Protein AF-A0A0W0VIE3-F1 (afdb_monomer)

Structure (mmCIF, N/CA/C/O backbone):
data_AF-A0A0W0VIE3-F1
#
_entry.id   AF-A0A0W0VIE3-F1
#
loop_
_atom_site.group_PDB
_atom_site.id
_atom_site.type_symbol
_atom_site.label_atom_id
_atom_site.label_alt_id
_atom_site.label_comp_id
_atom_site.label_asym_id
_atom_site.label_entity_id
_atom_site.label_seq_id
_atom_site.pdbx_PDB_ins_code
_atom_site.Cartn_x
_atom_site.Cartn_y
_atom_site.Cartn_z
_atom_site.occupancy
_atom_site.B_iso_or_equiv
_atom_site.auth_seq_id
_atom_site.auth_comp_id
_atom_site.auth_asym_id
_atom_site.auth_atom_id
_atom_site.pdbx_PDB_model_num
ATOM 1 N N . MET A 1 1 ? -23.617 -22.105 2.697 1.00 37.53 1 MET A N 1
ATOM 2 C CA . MET A 1 1 ? -22.275 -21.535 2.945 1.00 37.53 1 MET A CA 1
ATOM 3 C C . MET A 1 1 ? -22.381 -20.592 4.134 1.00 37.53 1 MET A C 1
ATOM 5 O O . MET A 1 1 ? -23.089 -19.597 4.020 1.00 37.53 1 MET A O 1
ATOM 9 N N . GLN A 1 2 ? -21.770 -20.915 5.277 1.00 40.94 2 GLN A N 1
ATOM 10 C CA . GLN A 1 2 ? -21.615 -19.937 6.359 1.00 40.94 2 GLN A CA 1
ATOM 11 C C . GLN A 1 2 ? -20.711 -18.808 5.850 1.00 40.94 2 GLN A C 1
ATOM 13 O O . GLN A 1 2 ? -19.654 -19.074 5.281 1.00 40.94 2 GLN A O 1
ATOM 18 N N . LYS A 1 3 ? -21.154 -17.556 5.986 1.00 54.88 3 LYS A N 1
ATOM 19 C CA . LYS A 1 3 ? -20.314 -16.395 5.685 1.00 54.88 3 LYS A CA 1
ATOM 20 C C . LYS A 1 3 ? -19.332 -16.235 6.842 1.00 54.88 3 LYS A C 1
ATOM 22 O O . LYS A 1 3 ? -19.730 -15.763 7.901 1.00 54.88 3 LYS A O 1
ATOM 27 N N . TYR A 1 4 ? -18.090 -16.661 6.643 1.00 64.06 4 TYR A N 1
ATOM 28 C CA . TYR A 1 4 ? -16.991 -16.273 7.518 1.00 64.06 4 TYR A CA 1
ATOM 29 C C . TYR A 1 4 ? -16.652 -14.814 7.216 1.00 64.06 4 TYR A C 1
ATOM 31 O O . TYR A 1 4 ? -16.295 -14.476 6.086 1.00 64.06 4 TYR A O 1
ATOM 39 N N . TYR A 1 5 ? -16.850 -13.948 8.203 1.00 78.06 5 TYR A N 1
ATOM 40 C CA . TYR A 1 5 ? -16.370 -12.574 8.151 1.00 78.06 5 TYR A CA 1
ATOM 41 C C . TYR A 1 5 ? -14.978 -12.559 8.772 1.00 78.06 5 TYR A C 1
ATOM 43 O O . TYR A 1 5 ? -14.787 -13.155 9.825 1.00 78.06 5 TYR A O 1
ATOM 51 N N . LEU A 1 6 ? -14.026 -11.923 8.091 1.00 83.50 6 LEU A N 1
ATOM 52 C CA . LEU A 1 6 ? -12.675 -11.756 8.617 1.00 83.50 6 LEU A CA 1
ATOM 53 C C . LEU A 1 6 ? -12.700 -10.764 9.782 1.00 83.50 6 LEU A C 1
ATOM 55 O O . LEU A 1 6 ? -13.326 -9.705 9.682 1.00 83.50 6 LEU A O 1
ATOM 59 N N . GLU A 1 7 ? -11.983 -11.085 10.848 1.00 90.44 7 GLU A N 1
ATOM 60 C CA . GLU A 1 7 ? -11.701 -10.170 11.950 1.00 90.44 7 GLU A CA 1
ATOM 61 C C . GLU A 1 7 ? -10.615 -9.148 11.547 1.00 90.44 7 GLU A C 1
ATOM 63 O O . GLU A 1 7 ? -9.809 -9.419 10.647 1.00 90.44 7 GLU A O 1
ATOM 68 N N . PRO A 1 8 ? -10.523 -7.972 12.206 1.00 92.44 8 PRO A N 1
ATOM 69 C CA . PRO A 1 8 ? -9.536 -6.941 11.865 1.00 92.44 8 PRO A CA 1
ATOM 70 C C . PRO A 1 8 ? -8.094 -7.458 11.777 1.00 92.44 8 PRO A C 1
ATOM 72 O O . PRO A 1 8 ? -7.373 -7.119 10.841 1.00 92.44 8 PRO A O 1
ATOM 75 N N . ARG A 1 9 ? -7.672 -8.317 12.713 1.00 91.19 9 ARG A N 1
ATOM 76 C CA . ARG A 1 9 ? -6.309 -8.873 12.717 1.00 91.19 9 ARG A CA 1
ATOM 77 C C . ARG A 1 9 ? -6.071 -9.855 11.573 1.00 91.19 9 ARG A C 1
ATOM 79 O O . ARG A 1 9 ? -4.992 -9.853 10.994 1.00 91.19 9 ARG A O 1
ATOM 86 N N . GLU A 1 10 ? -7.076 -10.643 11.198 1.00 92.31 10 GLU A N 1
ATOM 87 C CA . GLU A 1 10 ? -6.980 -11.533 10.035 1.00 92.31 10 GLU A CA 1
ATOM 88 C C . GLU A 1 10 ? -6.847 -10.720 8.742 1.00 92.31 10 GLU A C 1
ATOM 90 O O . GLU A 1 10 ? -6.025 -11.044 7.887 1.00 92.31 10 GLU A O 1
ATOM 95 N N . MET A 1 11 ? -7.592 -9.613 8.622 1.00 94.38 11 MET A N 1
ATOM 96 C CA . MET A 1 11 ? -7.436 -8.683 7.500 1.00 94.38 11 MET A CA 1
ATOM 97 C C . MET A 1 11 ? -6.033 -8.074 7.448 1.00 94.38 11 MET A C 1
ATOM 99 O O . MET A 1 11 ? -5.456 -7.999 6.365 1.00 94.38 11 MET A O 1
ATOM 103 N N . LEU A 1 12 ? -5.477 -7.662 8.592 1.00 95.31 12 LEU A N 1
ATOM 104 C CA . LEU A 1 12 ? -4.119 -7.112 8.666 1.00 95.31 12 LEU A CA 1
ATOM 105 C C . LEU A 1 12 ? -3.057 -8.148 8.304 1.00 95.31 12 LEU A C 1
ATOM 107 O O . LEU A 1 12 ? -2.136 -7.824 7.560 1.00 95.31 12 LEU A O 1
ATOM 111 N N . HIS A 1 13 ? -3.217 -9.394 8.745 1.00 95.00 13 HIS A N 1
ATOM 112 C CA . HIS A 1 13 ? -2.308 -10.473 8.375 1.00 95.00 13 HIS A CA 1
ATOM 113 C C . HIS A 1 13 ? -2.301 -10.717 6.858 1.00 95.00 13 HIS A C 1
ATOM 115 O O . HIS A 1 13 ? -1.242 -10.796 6.236 1.00 95.00 13 HIS A O 1
ATOM 121 N N . ILE A 1 14 ? -3.479 -10.765 6.228 1.00 95.88 14 ILE A N 1
ATOM 122 C CA . ILE A 1 14 ? -3.592 -10.910 4.768 1.00 95.88 14 ILE A CA 1
ATOM 123 C C . ILE A 1 14 ? -3.013 -9.675 4.053 1.00 95.88 14 ILE A C 1
ATOM 125 O O . ILE A 1 14 ? -2.321 -9.805 3.041 1.00 95.88 14 ILE A O 1
ATOM 129 N N . ALA A 1 15 ? -3.251 -8.469 4.581 1.00 96.88 15 ALA A N 1
ATOM 130 C CA . ALA A 1 15 ? -2.684 -7.234 4.041 1.00 96.88 15 ALA A CA 1
ATOM 131 C C . ALA A 1 15 ? -1.147 -7.259 4.052 1.00 96.88 15 ALA A C 1
ATOM 133 O O . ALA A 1 15 ? -0.508 -6.921 3.055 1.00 96.88 15 ALA A O 1
ATOM 134 N N . GLU A 1 16 ? -0.555 -7.716 5.155 1.00 96.12 16 GLU A N 1
ATOM 135 C CA . GLU A 1 16 ? 0.887 -7.880 5.302 1.00 96.12 16 GLU A CA 1
ATOM 136 C C . GLU A 1 16 ? 1.451 -8.894 4.301 1.00 96.12 16 GLU A C 1
ATOM 138 O O . GLU A 1 16 ? 2.441 -8.605 3.629 1.00 96.12 16 GLU A O 1
ATOM 143 N N . GLN A 1 17 ? 0.793 -10.043 4.120 1.00 97.06 17 GLN A N 1
ATOM 144 C CA . GLN A 1 17 ? 1.189 -11.032 3.113 1.00 97.06 17 GLN A CA 1
ATOM 145 C C . GLN A 1 17 ? 1.206 -10.435 1.701 1.00 97.06 17 GLN A C 1
ATOM 147 O O . GLN A 1 17 ? 2.162 -10.646 0.949 1.00 97.06 17 GLN A O 1
ATOM 152 N N . HIS A 1 18 ? 0.187 -9.649 1.340 1.00 97.56 18 HIS A N 1
ATOM 153 C CA . HIS A 1 18 ? 0.158 -8.957 0.054 1.00 97.56 18 HIS A CA 1
ATOM 154 C C . HIS A 1 18 ? 1.288 -7.936 -0.076 1.00 97.56 18 HIS A C 1
ATOM 156 O O . HIS A 1 18 ? 1.959 -7.908 -1.107 1.00 97.56 18 HIS A O 1
ATOM 162 N N . ALA A 1 19 ? 1.543 -7.132 0.956 1.00 96.94 19 ALA A N 1
ATOM 163 C CA . ALA A 1 19 ? 2.620 -6.149 0.932 1.00 96.94 19 ALA A CA 1
ATOM 164 C C . ALA A 1 19 ? 4.003 -6.806 0.816 1.00 96.94 19 ALA A C 1
ATOM 166 O O . ALA A 1 19 ? 4.817 -6.379 -0.001 1.00 96.94 19 ALA A O 1
ATOM 167 N N . ASN A 1 20 ? 4.248 -7.882 1.565 1.00 96.19 20 ASN A N 1
ATOM 168 C CA . ASN A 1 20 ? 5.492 -8.649 1.503 1.00 96.19 20 ASN A CA 1
ATOM 169 C C . ASN A 1 20 ? 5.689 -9.288 0.127 1.00 96.19 20 ASN A C 1
ATOM 171 O O . ASN A 1 20 ? 6.782 -9.222 -0.436 1.00 96.19 20 ASN A O 1
ATOM 175 N N . CYS A 1 21 ? 4.624 -9.844 -0.453 1.00 95.81 21 CYS A N 1
ATOM 176 C CA . CYS A 1 21 ? 4.662 -10.356 -1.816 1.00 95.81 21 CYS A CA 1
ATOM 177 C C . CYS A 1 21 ? 4.986 -9.233 -2.812 1.00 95.81 21 CYS A C 1
ATOM 179 O O . CYS A 1 21 ? 5.899 -9.389 -3.615 1.00 95.81 21 CYS A O 1
ATOM 181 N N . ALA A 1 22 ? 4.332 -8.070 -2.718 1.00 95.94 22 ALA A N 1
ATOM 182 C CA . ALA A 1 22 ? 4.632 -6.929 -3.582 1.00 95.94 22 ALA A CA 1
ATOM 183 C C . ALA A 1 22 ? 6.095 -6.479 -3.465 1.00 95.94 22 ALA A C 1
ATOM 185 O O . ALA A 1 22 ? 6.747 -6.254 -4.479 1.00 95.94 22 ALA A O 1
ATOM 186 N N . LEU A 1 23 ? 6.628 -6.383 -2.245 1.00 94.44 23 LEU A N 1
ATOM 187 C CA . LEU A 1 23 ? 8.029 -6.029 -2.008 1.00 94.44 23 LEU A CA 1
ATOM 188 C C . LEU A 1 23 ? 8.987 -7.036 -2.642 1.00 94.44 23 LEU A C 1
ATOM 190 O O . LEU A 1 23 ? 9.981 -6.627 -3.239 1.00 94.44 23 LEU A O 1
ATOM 194 N N . HIS A 1 24 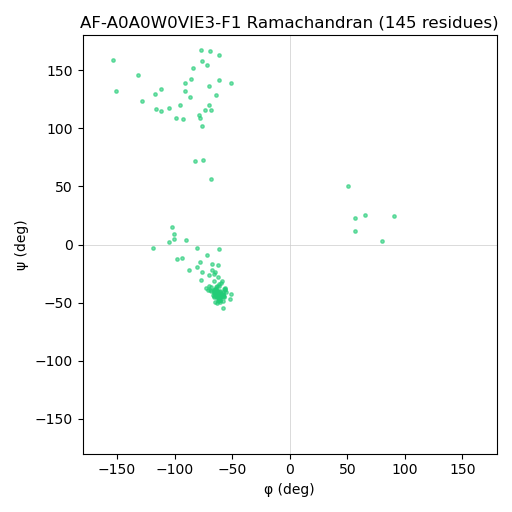? 8.673 -8.329 -2.550 1.00 93.38 24 HIS A N 1
ATOM 195 C CA . HIS A 1 24 ? 9.445 -9.376 -3.206 1.00 93.38 24 HIS A CA 1
ATOM 196 C C . HIS A 1 24 ? 9.404 -9.236 -4.733 1.00 93.38 24 HIS A C 1
ATOM 198 O O . HIS A 1 24 ? 10.452 -9.256 -5.369 1.00 93.38 24 HIS A O 1
ATOM 204 N N . LEU A 1 25 ? 8.228 -9.000 -5.323 1.00 91.81 25 LEU A N 1
ATOM 205 C CA . LEU A 1 25 ? 8.104 -8.771 -6.768 1.00 91.81 25 LEU A CA 1
ATOM 206 C C . LEU A 1 25 ? 8.808 -7.492 -7.234 1.00 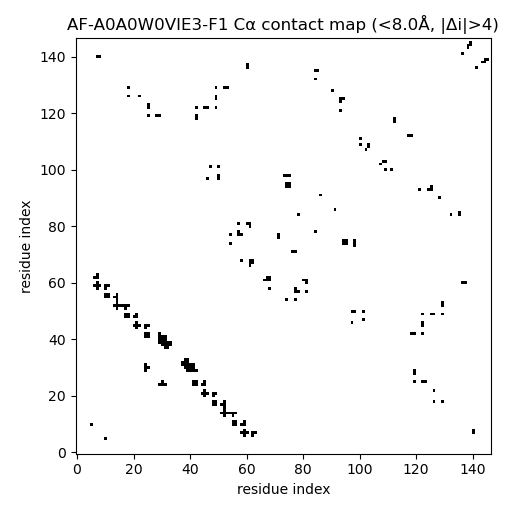91.81 25 LEU A C 1
ATOM 208 O O . LEU A 1 25 ? 9.145 -7.396 -8.399 1.00 91.81 25 LEU A O 1
ATOM 212 N N . LEU A 1 26 ? 9.011 -6.508 -6.355 1.00 92.50 26 LEU A N 1
ATOM 213 C CA . LEU A 1 26 ? 9.744 -5.268 -6.644 1.00 92.50 26 LEU A CA 1
ATOM 214 C C . LEU A 1 26 ? 11.247 -5.367 -6.340 1.00 92.50 26 LEU A C 1
ATOM 216 O O . LEU A 1 26 ? 11.950 -4.346 -6.397 1.00 92.50 26 LEU A O 1
ATOM 220 N N . SER A 1 27 ? 11.728 -6.547 -5.941 1.00 88.06 27 SER A N 1
ATOM 221 C CA . SER A 1 27 ? 13.161 -6.838 -5.919 1.00 88.06 27 SER A CA 1
ATOM 222 C C . SER A 1 27 ? 13.671 -6.991 -7.354 1.00 88.06 27 SER A C 1
ATOM 224 O O . SER A 1 27 ? 12.883 -7.254 -8.258 1.00 88.06 27 SER A O 1
ATOM 226 N N . GLU A 1 28 ? 14.962 -6.732 -7.571 1.00 82.69 28 GLU A N 1
ATOM 227 C CA . GLU A 1 28 ? 15.598 -6.840 -8.898 1.00 82.69 28 GLU A CA 1
ATOM 228 C C . GLU A 1 28 ? 14.836 -6.088 -10.013 1.00 82.69 28 GLU A C 1
ATOM 230 O O . GLU A 1 28 ? 14.505 -6.641 -11.055 1.00 82.69 28 GLU A O 1
ATOM 235 N N . ASP A 1 29 ? 14.502 -4.817 -9.762 1.00 83.38 29 ASP A N 1
ATOM 236 C CA . ASP A 1 29 ? 13.828 -3.918 -10.717 1.00 83.38 29 ASP A CA 1
ATOM 237 C C . ASP A 1 29 ? 12.489 -4.419 -11.273 1.00 83.38 29 ASP A C 1
ATOM 239 O O . ASP A 1 29 ? 12.012 -3.929 -12.299 1.00 83.38 29 ASP A O 1
ATOM 243 N N . ALA A 1 30 ? 11.838 -5.328 -10.543 1.00 84.50 30 ALA A N 1
ATOM 244 C CA . ALA A 1 30 ? 10.582 -5.970 -10.912 1.00 84.50 30 ALA A CA 1
ATOM 245 C C . ALA A 1 30 ? 10.653 -6.875 -12.148 1.00 84.50 30 ALA A C 1
ATOM 247 O O . ALA A 1 30 ? 9.630 -7.110 -12.791 1.00 84.50 30 ALA A O 1
ATOM 248 N N . ASP A 1 31 ? 11.839 -7.401 -12.450 1.00 85.38 31 ASP A N 1
ATOM 249 C CA . ASP A 1 31 ? 12.035 -8.407 -13.487 1.00 85.38 31 ASP A CA 1
ATOM 250 C C . ASP A 1 31 ? 12.112 -9.803 -12.865 1.00 85.38 31 ASP A C 1
ATOM 252 O O . ASP A 1 31 ? 13.091 -10.185 -12.226 1.00 85.38 31 ASP A O 1
ATOM 256 N N . ILE A 1 32 ? 11.068 -10.603 -13.075 1.00 82.62 32 ILE A N 1
ATOM 257 C CA . ILE A 1 32 ? 11.018 -11.977 -12.571 1.00 82.62 32 ILE A CA 1
ATOM 258 C C . ILE A 1 32 ? 11.489 -12.918 -13.663 1.00 82.62 32 ILE A C 1
ATOM 260 O O . ILE A 1 32 ? 10.875 -13.005 -14.726 1.00 82.62 32 ILE A O 1
ATOM 264 N N . ARG A 1 33 ? 12.558 -13.661 -13.379 1.00 78.94 33 ARG A N 1
ATOM 265 C CA . ARG A 1 33 ? 13.047 -14.717 -14.267 1.00 78.94 33 ARG A CA 1
ATOM 266 C C . ARG A 1 33 ? 12.193 -15.967 -14.097 1.00 78.94 33 ARG A C 1
ATOM 268 O O . ARG A 1 33 ? 12.235 -16.609 -13.047 1.00 78.94 33 ARG A O 1
ATOM 275 N N . ALA A 1 34 ? 11.420 -16.310 -15.120 1.00 72.12 34 ALA A N 1
ATOM 276 C CA . ALA A 1 34 ? 10.699 -17.573 -15.152 1.00 72.12 34 ALA A CA 1
ATOM 277 C C . ALA A 1 34 ? 11.639 -18.743 -15.499 1.00 72.12 34 ALA A C 1
ATOM 279 O O . ALA A 1 34 ? 12.792 -18.565 -15.896 1.00 72.12 34 ALA A O 1
ATOM 280 N N . GLN A 1 35 ? 11.148 -19.972 -15.308 1.00 73.31 35 GLN A N 1
ATOM 281 C CA . GLN A 1 35 ? 11.905 -21.204 -15.582 1.00 73.31 35 GLN A CA 1
ATOM 282 C C . GLN A 1 35 ? 12.297 -21.355 -17.062 1.00 73.31 35 GLN A C 1
ATOM 284 O O . GLN A 1 35 ? 13.197 -22.127 -17.380 1.00 73.31 35 GLN A O 1
ATOM 289 N N . ASP A 1 36 ? 11.642 -20.614 -17.954 1.00 78.31 36 ASP A N 1
ATOM 290 C CA . ASP A 1 36 ? 11.957 -20.521 -19.381 1.00 78.31 36 ASP A CA 1
ATOM 291 C C . ASP A 1 36 ? 13.129 -19.565 -19.688 1.00 78.31 36 ASP A C 1
ATOM 293 O O . ASP A 1 36 ? 13.556 -19.462 -20.837 1.00 78.31 36 ASP A O 1
ATOM 297 N N . GLY A 1 37 ? 13.675 -18.890 -18.671 1.00 71.88 37 GLY A N 1
ATOM 298 C CA . GLY A 1 37 ? 14.765 -17.926 -18.800 1.00 71.88 37 GLY A CA 1
ATOM 299 C C . GLY A 1 37 ? 14.327 -16.534 -19.264 1.00 71.88 37 GLY A C 1
ATOM 300 O O . GLY A 1 37 ? 15.192 -15.673 -19.437 1.00 71.88 37 GLY A O 1
ATOM 301 N N . LEU A 1 38 ? 13.025 -16.288 -19.450 1.00 72.62 38 LEU A N 1
ATOM 302 C CA . LEU A 1 38 ? 12.492 -14.979 -19.824 1.00 72.62 38 LEU A CA 1
ATOM 303 C C . LEU A 1 38 ? 12.266 -14.104 -18.584 1.00 72.62 38 LEU A C 1
ATOM 305 O O . LEU A 1 38 ? 11.862 -14.578 -17.520 1.00 72.62 38 LEU A O 1
ATOM 309 N N . ALA A 1 39 ? 12.540 -12.807 -18.730 1.00 76.44 39 ALA A N 1
ATOM 310 C CA . ALA A 1 39 ? 12.212 -11.801 -17.727 1.00 76.44 39 ALA A CA 1
ATOM 311 C C . ALA A 1 39 ? 10.776 -11.308 -17.944 1.00 76.44 39 ALA A C 1
ATOM 313 O O . ALA A 1 39 ? 10.416 -10.888 -19.047 1.00 76.44 39 ALA A O 1
ATOM 314 N N . HIS A 1 40 ? 9.966 -1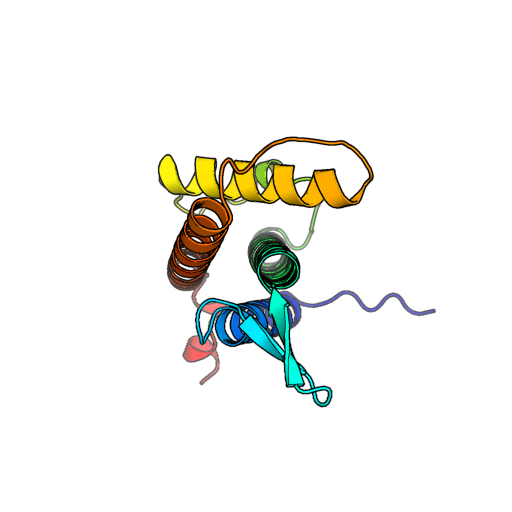1.351 -16.890 1.00 82.31 40 HIS A N 1
ATOM 315 C CA . HIS A 1 40 ? 8.604 -10.831 -16.885 1.00 82.31 40 HIS A CA 1
ATOM 316 C C . HIS A 1 40 ? 8.492 -9.613 -15.976 1.00 82.31 40 HIS A C 1
ATOM 318 O O . HIS A 1 40 ? 8.930 -9.651 -14.826 1.00 82.31 40 HIS A O 1
ATOM 324 N N . ASP A 1 41 ? 7.833 -8.572 -16.480 1.00 87.38 41 ASP A N 1
ATOM 325 C CA . ASP A 1 41 ? 7.535 -7.367 -15.713 1.00 87.38 41 ASP A CA 1
ATOM 326 C C . ASP A 1 41 ? 6.482 -7.656 -14.629 1.00 87.38 41 ASP A C 1
ATOM 328 O O . ASP A 1 41 ? 5.347 -8.065 -14.908 1.00 87.38 41 ASP A O 1
ATOM 332 N N . ALA A 1 42 ? 6.862 -7.427 -13.376 1.00 91.12 42 ALA A N 1
ATOM 333 C CA . ALA A 1 42 ? 6.043 -7.677 -12.203 1.00 91.12 42 ALA A CA 1
ATOM 334 C C . ALA A 1 42 ? 5.363 -6.423 -11.627 1.00 91.12 42 ALA A C 1
ATOM 336 O O . ALA A 1 42 ? 4.669 -6.518 -10.607 1.00 91.12 42 ALA A O 1
ATOM 337 N N . LEU A 1 43 ? 5.489 -5.258 -12.272 1.00 91.94 43 LEU A N 1
ATOM 338 C CA . LEU A 1 43 ? 4.933 -3.991 -11.788 1.00 91.94 43 LEU A CA 1
ATOM 339 C C . LEU A 1 43 ? 3.414 -4.029 -11.641 1.00 91.94 43 LEU A C 1
ATOM 341 O O . LEU A 1 43 ? 2.867 -3.615 -10.619 1.00 91.94 43 LEU A O 1
ATOM 345 N N . LEU A 1 44 ? 2.702 -4.551 -12.641 1.00 89.69 44 LEU A N 1
ATOM 346 C CA . LEU A 1 44 ? 1.244 -4.648 -12.578 1.00 89.69 44 LEU A CA 1
ATOM 347 C C . LEU A 1 44 ? 0.775 -5.566 -11.434 1.00 89.69 44 LEU A C 1
ATOM 349 O O . LEU A 1 44 ? -0.094 -5.133 -10.666 1.00 89.69 44 LEU A O 1
ATOM 353 N N . PRO A 1 45 ? 1.292 -6.802 -11.285 1.00 91.25 45 PRO A N 1
ATOM 354 C CA . PRO A 1 45 ? 1.054 -7.625 -10.101 1.00 91.25 45 PRO A CA 1
ATOM 355 C C . PRO A 1 45 ? 1.366 -6.906 -8.781 1.00 91.25 45 PRO A C 1
ATOM 357 O O . PRO A 1 45 ? 0.515 -6.901 -7.887 1.00 91.25 45 PRO A O 1
ATOM 360 N N . ALA A 1 46 ? 2.519 -6.238 -8.680 1.00 94.06 46 ALA A N 1
ATOM 361 C CA . ALA A 1 46 ? 2.935 -5.523 -7.476 1.00 94.06 46 ALA A CA 1
ATOM 362 C C . ALA A 1 46 ? 1.945 -4.413 -7.086 1.00 94.06 46 ALA A C 1
ATOM 364 O O . ALA A 1 46 ? 1.534 -4.338 -5.928 1.00 94.06 46 ALA A O 1
ATOM 365 N N . ILE A 1 47 ? 1.472 -3.608 -8.044 1.00 93.88 47 ILE A N 1
ATOM 366 C CA . ILE A 1 47 ? 0.456 -2.567 -7.796 1.00 93.88 47 ILE A CA 1
ATOM 367 C C . ILE A 1 47 ? -0.824 -3.176 -7.218 1.00 93.88 47 ILE A C 1
ATOM 369 O O . ILE A 1 47 ? -1.421 -2.616 -6.301 1.00 93.88 47 ILE A O 1
ATOM 373 N N . SER A 1 48 ? -1.265 -4.327 -7.718 1.00 93.62 48 SER A N 1
ATOM 374 C CA . SER A 1 48 ? -2.488 -4.954 -7.199 1.00 93.62 48 SER A CA 1
ATOM 375 C C . SER A 1 48 ? -2.354 -5.494 -5.800 1.00 93.62 48 SER A C 1
ATOM 377 O O . SER A 1 48 ? -3.280 -5.350 -5.007 1.00 93.62 48 SER A O 1
ATOM 379 N N . LEU A 1 49 ? -1.205 -6.079 -5.492 1.00 96.12 49 LEU A N 1
ATOM 380 C CA . LEU A 1 49 ? -0.898 -6.516 -4.143 1.00 96.12 49 LEU A CA 1
ATOM 381 C C . LEU A 1 49 ? -0.835 -5.314 -3.189 1.00 96.12 49 LEU A C 1
ATOM 383 O O . LEU A 1 49 ? -1.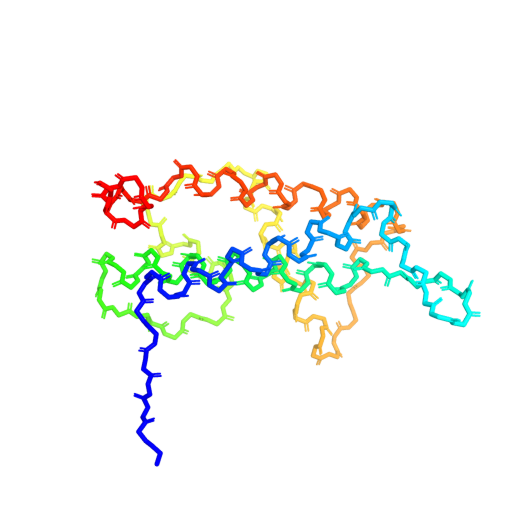452 -5.355 -2.129 1.00 96.12 49 LEU A O 1
ATOM 387 N N . LEU A 1 50 ? -0.209 -4.205 -3.598 1.00 96.88 50 LEU A N 1
ATOM 388 C CA . LEU A 1 50 ? -0.194 -2.958 -2.821 1.00 96.88 50 LEU A CA 1
ATOM 389 C C . LEU A 1 50 ? -1.596 -2.367 -2.631 1.00 96.88 50 LEU A C 1
ATOM 391 O O . LEU A 1 50 ? -1.921 -1.906 -1.539 1.00 96.88 50 LEU A O 1
ATOM 395 N N . HIS A 1 51 ? -2.450 -2.405 -3.657 1.00 95.75 51 HIS A N 1
ATOM 396 C CA . HIS A 1 51 ? -3.845 -1.984 -3.527 1.00 95.75 51 HIS A CA 1
ATOM 397 C C . HIS A 1 51 ? -4.593 -2.829 -2.498 1.00 95.75 51 HIS A C 1
ATOM 399 O O . HIS A 1 51 ? -5.252 -2.269 -1.626 1.00 95.75 51 HIS A O 1
ATOM 405 N N . LEU A 1 52 ? -4.498 -4.159 -2.592 1.00 95.50 52 LEU A N 1
ATOM 406 C CA . LEU A 1 52 ? -5.154 -5.067 -1.650 1.00 95.50 52 LEU A CA 1
ATOM 407 C C . LEU A 1 52 ? -4.645 -4.857 -0.224 1.00 95.50 52 LEU A C 1
ATOM 409 O O . LEU A 1 52 ? -5.456 -4.794 0.695 1.00 95.50 52 LEU A O 1
ATOM 413 N N . ALA A 1 53 ? -3.334 -4.681 -0.051 1.00 97.38 53 ALA A N 1
ATOM 414 C CA . ALA A 1 53 ? -2.735 -4.393 1.244 1.00 97.38 53 ALA A CA 1
ATOM 415 C C . ALA A 1 53 ? -3.322 -3.111 1.856 1.00 97.38 53 ALA A C 1
ATOM 417 O O . ALA A 1 53 ? -3.899 -3.154 2.939 1.00 97.38 53 ALA A O 1
ATOM 418 N N . VAL A 1 54 ? -3.280 -1.985 1.132 1.00 97.00 54 VAL A N 1
ATOM 419 C CA . VAL A 1 54 ? -3.838 -0.706 1.611 1.00 97.00 54 VAL A CA 1
ATOM 420 C C . VAL A 1 54 ? -5.340 -0.816 1.889 1.00 97.00 54 VAL A C 1
ATOM 422 O O . VAL A 1 54 ? -5.816 -0.346 2.922 1.00 97.00 54 VAL A O 1
ATOM 425 N N . GLU A 1 55 ? -6.099 -1.441 0.989 1.00 95.44 55 GLU A N 1
ATOM 426 C CA . GLU A 1 55 ? -7.546 -1.594 1.135 1.00 95.44 55 GLU A CA 1
ATOM 427 C C . GLU A 1 55 ? -7.916 -2.390 2.393 1.00 95.44 55 GLU A C 1
ATOM 429 O O . GLU A 1 55 ? -8.788 -1.967 3.156 1.00 95.44 55 GLU A O 1
ATOM 434 N N . LEU A 1 56 ? -7.264 -3.534 2.610 1.00 95.31 56 LEU A N 1
ATOM 435 C CA . LEU A 1 56 ? -7.513 -4.398 3.760 1.00 95.31 56 LEU A CA 1
ATOM 436 C C . LEU A 1 56 ? -7.107 -3.722 5.066 1.00 95.31 56 LEU A C 1
ATOM 438 O O . LEU A 1 56 ? -7.878 -3.773 6.022 1.00 95.31 56 LEU A O 1
ATOM 442 N N . THR A 1 57 ? -5.972 -3.023 5.099 1.00 96.25 57 THR A N 1
ATOM 443 C CA . THR A 1 57 ? -5.542 -2.270 6.284 1.00 96.25 57 THR A CA 1
ATOM 444 C C . THR A 1 57 ? -6.553 -1.192 6.666 1.00 96.25 57 THR A C 1
ATOM 446 O O . THR A 1 57 ? -6.981 -1.128 7.816 1.00 96.25 57 THR A O 1
ATOM 449 N N . LEU A 1 58 ? -7.014 -0.385 5.705 1.00 95.12 58 LEU A N 1
ATOM 450 C CA . LEU A 1 58 ? -8.018 0.650 5.973 1.00 95.12 58 LEU A CA 1
ATOM 451 C C . LEU A 1 58 ? -9.359 0.060 6.428 1.00 95.12 58 LEU A C 1
ATOM 453 O O . LEU A 1 58 ? -10.038 0.650 7.267 1.00 95.12 58 LEU A O 1
ATOM 457 N N . LYS A 1 59 ? -9.759 -1.093 5.879 1.00 94.25 59 LYS A N 1
ATOM 458 C CA . LYS A 1 59 ? -10.967 -1.807 6.314 1.00 94.25 59 LYS A CA 1
ATOM 459 C C . LYS A 1 59 ? -10.820 -2.376 7.721 1.00 94.25 59 LYS A C 1
ATOM 461 O O . LYS A 1 59 ? -11.778 -2.289 8.484 1.00 94.25 59 LYS A O 1
ATOM 466 N N . ALA A 1 60 ? -9.652 -2.911 8.067 1.00 93.56 60 ALA A N 1
ATOM 467 C CA . ALA A 1 60 ? -9.366 -3.432 9.397 1.00 93.56 60 ALA A CA 1
ATOM 468 C C . ALA A 1 60 ? -9.478 -2.335 10.463 1.00 93.56 60 ALA A C 1
ATOM 470 O O . ALA A 1 60 ? -10.164 -2.537 11.464 1.00 93.56 60 ALA A O 1
ATOM 471 N N . CYS A 1 61 ? -8.900 -1.153 10.213 1.00 92.75 61 CYS A N 1
ATOM 472 C CA . CYS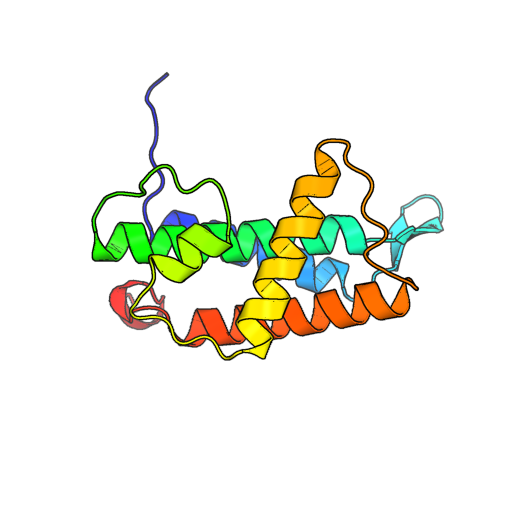 A 1 61 ? -9.023 -0.000 11.110 1.00 92.75 61 CYS A CA 1
ATOM 473 C C . CYS A 1 61 ? -10.490 0.402 11.328 1.00 92.75 61 CYS A C 1
ATOM 475 O O . CYS A 1 61 ? -10.942 0.515 12.465 1.00 92.75 61 CYS A O 1
ATOM 477 N N . LEU A 1 62 ? -11.276 0.527 10.253 1.00 91.81 62 LEU A N 1
ATOM 478 C CA . LEU A 1 62 ? -12.701 0.872 10.357 1.00 91.81 62 LEU A CA 1
ATOM 479 C C . LEU A 1 62 ? -13.522 -0.206 11.064 1.00 91.81 62 LEU A C 1
ATOM 481 O O . LEU A 1 62 ? -14.450 0.110 11.809 1.00 91.81 62 LEU A O 1
ATOM 485 N N . LEU A 1 63 ? -13.213 -1.481 10.819 1.00 91.38 63 LEU A N 1
ATOM 486 C CA . LEU A 1 63 ? -13.883 -2.591 11.484 1.00 91.38 63 LEU A CA 1
ATOM 487 C C . LEU A 1 63 ? -13.579 -2.587 12.983 1.00 91.38 63 LEU A C 1
ATOM 489 O O . LEU A 1 63 ? -14.487 -2.809 13.776 1.00 91.38 63 LEU A O 1
ATOM 493 N N . TYR A 1 64 ? -12.346 -2.278 13.374 1.00 90.12 64 TYR A N 1
ATOM 494 C CA . TYR A 1 64 ? -11.967 -2.139 14.775 1.00 90.12 64 TYR A CA 1
ATOM 495 C C . TYR A 1 64 ? -12.683 -0.959 15.454 1.00 90.12 64 TYR A C 1
ATOM 497 O O . TYR A 1 64 ? -13.320 -1.141 16.491 1.00 90.12 64 TYR A O 1
ATOM 505 N N . GLU A 1 65 ? -12.664 0.228 14.842 1.00 86.00 65 GLU A N 1
ATOM 506 C CA . GLU A 1 65 ? -13.243 1.444 15.434 1.00 86.00 65 GLU A CA 1
ATOM 507 C C . GLU A 1 65 ? -14.780 1.456 15.440 1.00 86.00 65 GLU A C 1
ATOM 509 O O . GLU A 1 65 ? -15.406 1.969 16.370 1.00 86.00 65 GLU A O 1
ATOM 514 N N . HIS A 1 66 ? -15.419 0.926 14.394 1.00 83.38 66 HIS A N 1
ATOM 515 C CA . HIS A 1 66 ? -16.863 1.077 14.175 1.00 83.38 66 HIS A CA 1
ATOM 516 C C . HIS A 1 66 ? -17.637 -0.244 14.168 1.00 83.38 66 HIS A C 1
ATOM 518 O O . HIS A 1 66 ? -18.862 -0.229 14.032 1.00 83.38 66 HIS A O 1
ATOM 524 N N . ARG A 1 67 ? -16.951 -1.391 14.294 1.00 76.00 67 ARG A N 1
ATOM 525 C CA . ARG A 1 67 ? -17.518 -2.755 14.227 1.00 76.00 67 ARG A CA 1
ATOM 526 C C . ARG A 1 67 ? -18.276 -3.079 12.939 1.00 76.00 67 ARG A C 1
ATOM 528 O O . ARG A 1 67 ? -18.969 -4.091 12.871 1.00 76.00 67 ARG A O 1
ATOM 535 N N . GLN A 1 68 ? -18.168 -2.233 11.913 1.00 75.00 68 GLN A N 1
ATOM 536 C CA . GLN A 1 68 ? -18.835 -2.411 10.628 1.00 75.00 68 GLN A CA 1
ATOM 537 C C . GLN A 1 68 ? -18.022 -1.781 9.501 1.00 75.00 68 GLN A C 1
ATOM 539 O O . GLN A 1 68 ? -17.655 -0.607 9.550 1.00 75.00 68 GLN A O 1
ATOM 544 N N . ILE A 1 69 ? -17.837 -2.538 8.423 1.00 74.12 69 ILE A N 1
ATOM 545 C CA . ILE A 1 69 ? -17.326 -2.010 7.161 1.00 74.12 69 ILE A CA 1
ATOM 546 C C . ILE A 1 69 ? -18.547 -1.630 6.326 1.00 74.12 69 ILE A C 1
ATOM 548 O O . ILE A 1 69 ? -19.279 -2.499 5.849 1.00 74.12 69 ILE A O 1
ATOM 552 N N . ARG A 1 70 ? -18.808 -0.327 6.162 1.00 70.25 70 ARG A N 1
ATOM 553 C CA . ARG A 1 70 ? -19.818 0.133 5.191 1.00 70.25 70 ARG A CA 1
ATOM 554 C C . ARG A 1 70 ? -19.392 -0.306 3.783 1.00 70.25 70 ARG A C 1
ATOM 556 O O . ARG A 1 70 ? -18.230 -0.638 3.565 1.00 70.25 70 ARG A O 1
ATOM 563 N N . HIS A 1 71 ? -20.307 -0.293 2.812 1.00 67.44 71 HIS A N 1
ATOM 564 C CA . HIS A 1 71 ? -20.027 -0.645 1.410 1.00 67.44 71 HIS A CA 1
ATOM 565 C C . HIS A 1 71 ? -19.123 0.381 0.692 1.00 67.44 71 HIS A C 1
ATOM 567 O O . HIS A 1 71 ? -19.505 0.930 -0.339 1.00 67.44 71 HIS A O 1
ATOM 573 N N . TYR A 1 72 ? -17.939 0.659 1.233 1.00 75.50 72 TYR A N 1
ATOM 574 C CA . TYR A 1 72 ? -16.927 1.501 0.617 1.00 75.50 72 TYR A CA 1
ATOM 575 C C . TYR A 1 72 ? -16.385 0.781 -0.616 1.00 75.50 72 TYR A C 1
ATOM 577 O O . TYR A 1 72 ? -15.821 -0.311 -0.513 1.00 75.50 72 TYR A O 1
ATOM 585 N N . LYS A 1 73 ? -16.606 1.367 -1.793 1.00 73.88 73 LYS A N 1
ATOM 586 C CA . LYS A 1 73 ? -16.237 0.761 -3.083 1.00 73.88 73 LYS A CA 1
ATOM 587 C C . LYS A 1 73 ? -14.908 1.290 -3.614 1.00 73.88 73 LYS A C 1
ATOM 589 O O . LYS A 1 73 ? -14.389 0.742 -4.584 1.00 73.88 73 LYS A O 1
ATOM 594 N N . LYS A 1 74 ? -14.394 2.375 -3.026 1.00 87.56 74 LYS A N 1
ATOM 595 C CA . LYS A 1 74 ? -13.197 3.091 -3.482 1.00 87.56 74 LYS A CA 1
ATOM 596 C C . LYS A 1 74 ? -12.237 3.348 -2.325 1.00 87.56 74 LYS A C 1
ATOM 598 O O . LYS A 1 74 ? -12.670 3.678 -1.223 1.00 87.56 74 LYS A O 1
ATOM 603 N N . LEU A 1 75 ? -10.935 3.317 -2.611 1.00 91.75 75 LEU A N 1
ATOM 604 C CA . LEU A 1 75 ? -9.893 3.674 -1.640 1.00 91.75 75 LEU A CA 1
ATOM 605 C C . LEU A 1 75 ? -10.080 5.083 -1.059 1.00 91.75 75 LEU A C 1
ATOM 607 O O . LEU A 1 75 ? -9.900 5.276 0.137 1.00 91.75 75 LEU A O 1
ATOM 611 N N . SER A 1 76 ? -10.511 6.054 -1.867 1.00 91.12 76 SER A N 1
ATOM 612 C CA . SER A 1 76 ? -10.768 7.422 -1.395 1.00 91.12 76 SER A CA 1
ATOM 613 C C . SER A 1 76 ? -11.864 7.490 -0.327 1.00 91.12 76 SER A C 1
ATOM 615 O O . SER A 1 76 ? -11.781 8.296 0.593 1.00 91.12 76 SER A O 1
ATOM 617 N N . GLU A 1 77 ? -12.890 6.642 -0.437 1.00 91.75 77 GLU A N 1
ATOM 618 C CA . GLU A 1 77 ? -13.973 6.567 0.549 1.00 91.75 77 GLU A CA 1
ATOM 619 C C . GLU A 1 77 ? -13.475 5.935 1.855 1.00 91.75 77 GLU A C 1
ATOM 621 O O . GLU A 1 77 ? -13.815 6.414 2.934 1.00 91.75 77 GLU A O 1
ATOM 626 N N . LEU A 1 78 ? -12.626 4.905 1.756 1.00 93.31 78 LEU A N 1
ATOM 627 C CA . LEU A 1 78 ? -11.981 4.279 2.913 1.00 93.31 78 LEU A CA 1
ATOM 628 C C . LEU A 1 78 ? -11.065 5.260 3.649 1.00 93.31 78 LEU A C 1
ATOM 630 O O . LEU A 1 78 ? -11.129 5.345 4.872 1.00 93.31 78 LEU A O 1
ATOM 634 N N . VAL A 1 79 ? -10.256 6.035 2.924 1.00 94.06 79 VAL A N 1
ATOM 635 C CA . VAL A 1 79 ? -9.400 7.069 3.523 1.00 94.06 79 VAL A CA 1
ATOM 636 C C . VAL A 1 79 ? -10.240 8.132 4.228 1.00 94.06 79 VAL A C 1
ATOM 638 O O . VAL A 1 79 ? -9.983 8.433 5.387 1.00 94.06 79 VAL A O 1
ATOM 641 N N . ALA A 1 80 ? -11.285 8.653 3.578 1.00 91.69 80 ALA A N 1
ATOM 642 C CA . ALA A 1 80 ? -12.155 9.672 4.172 1.00 91.69 80 ALA A CA 1
ATOM 643 C C . ALA A 1 80 ? -12.902 9.182 5.430 1.00 91.69 80 ALA A C 1
ATOM 645 O O . ALA A 1 80 ? -13.256 9.983 6.298 1.00 91.69 80 ALA A O 1
ATOM 646 N N . ALA A 1 81 ? -13.161 7.875 5.526 1.00 91.38 81 ALA A N 1
ATOM 647 C CA . ALA A 1 81 ? -13.774 7.265 6.698 1.00 91.38 81 ALA A CA 1
ATOM 648 C C . ALA A 1 81 ? -12.788 7.091 7.868 1.00 91.38 81 ALA A C 1
ATOM 650 O O . ALA A 1 81 ? -13.210 7.180 9.018 1.00 91.38 81 ALA A O 1
ATOM 651 N N . ASN A 1 82 ? -11.495 6.887 7.597 1.00 91.38 82 ASN A N 1
ATOM 652 C CA . ASN A 1 82 ? -10.455 6.701 8.613 1.00 91.38 82 ASN A CA 1
ATOM 653 C C . ASN A 1 82 ? -9.955 8.049 9.161 1.00 91.38 82 ASN A C 1
ATOM 655 O O . ASN A 1 82 ? -8.843 8.485 8.870 1.00 91.38 82 ASN A O 1
ATOM 659 N N . ARG A 1 83 ? -10.779 8.728 9.966 1.00 86.00 83 ARG A N 1
ATOM 660 C CA . ARG A 1 83 ? -10.466 10.077 10.481 1.00 86.00 83 ARG A CA 1
ATOM 661 C C . ARG A 1 83 ? -9.294 10.122 11.466 1.00 86.00 83 ARG A C 1
ATOM 663 O O . ARG A 1 83 ? -8.720 11.190 11.644 1.00 86.00 83 ARG A O 1
ATOM 670 N N . GLY A 1 84 ? -8.966 9.001 12.112 1.00 86.81 84 GLY A N 1
ATOM 671 C CA . GLY A 1 84 ? -7.821 8.891 13.023 1.00 86.81 84 GLY A CA 1
ATOM 672 C C . GLY A 1 84 ? -6.469 8.750 12.313 1.00 86.81 84 GLY A C 1
ATOM 673 O O . GLY A 1 84 ? -5.427 8.955 12.932 1.00 86.81 84 GLY A O 1
ATOM 674 N N . LEU A 1 85 ? -6.476 8.429 11.015 1.00 92.00 85 LEU A N 1
ATOM 675 C CA . LEU A 1 85 ? -5.264 8.268 10.219 1.00 92.00 85 LEU A CA 1
ATOM 676 C C . LEU A 1 85 ? -4.872 9.590 9.556 1.00 92.00 85 LEU A C 1
ATOM 678 O O . LEU A 1 85 ? -5.702 10.321 9.015 1.00 92.00 85 LEU A O 1
ATOM 682 N N . HIS A 1 86 ? -3.577 9.872 9.560 1.00 93.56 86 HIS A N 1
ATOM 683 C CA . HIS A 1 86 ? -2.991 11.084 9.017 1.00 93.56 86 HIS A CA 1
ATOM 684 C C . HIS A 1 86 ? -2.315 10.780 7.680 1.00 93.56 86 HIS A C 1
ATOM 686 O O . HIS A 1 86 ? -1.336 10.033 7.598 1.00 93.56 86 HIS A O 1
ATOM 692 N N . PHE A 1 87 ? -2.831 11.407 6.625 1.00 94.50 87 PHE A N 1
ATOM 693 C CA . PHE A 1 87 ? -2.281 11.335 5.276 1.00 94.50 87 PHE A CA 1
ATOM 694 C C . PHE A 1 87 ? -1.831 12.724 4.835 1.00 94.50 87 PHE A C 1
ATOM 696 O O . PHE A 1 87 ? -2.590 13.692 4.918 1.00 94.50 87 PHE A O 1
ATOM 703 N N . SER A 1 88 ? -0.597 12.829 4.347 1.00 95.56 88 SER A N 1
ATOM 704 C CA . SER A 1 88 ? -0.135 14.039 3.670 1.00 95.56 88 SER A CA 1
ATOM 705 C C . SER A 1 88 ? -0.834 14.200 2.316 1.00 95.56 88 SER A C 1
ATOM 707 O O . SER A 1 88 ? -1.413 13.255 1.777 1.00 95.56 88 SER A O 1
ATOM 709 N N . LYS A 1 89 ? -0.731 15.387 1.708 1.00 95.00 89 LYS A N 1
ATOM 710 C CA . LYS A 1 89 ? -1.249 15.617 0.350 1.00 95.00 89 LYS A CA 1
ATOM 711 C C . LYS A 1 89 ? -0.673 14.614 -0.663 1.00 95.00 89 LYS A C 1
ATOM 713 O O . LYS A 1 89 ? -1.418 14.079 -1.475 1.00 95.00 89 LYS A O 1
ATOM 718 N N . VAL A 1 90 ? 0.622 14.312 -0.551 1.00 95.62 90 VAL A N 1
ATOM 719 C CA . VAL A 1 90 ? 1.308 13.332 -1.407 1.00 95.62 90 VAL A CA 1
ATOM 720 C C . VAL A 1 90 ? 0.745 11.926 -1.193 1.00 95.62 90 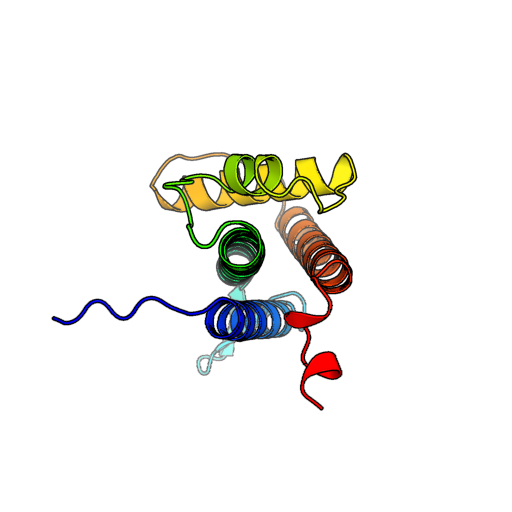VAL A C 1
ATOM 722 O O . VAL A 1 90 ? 0.514 11.205 -2.159 1.00 95.62 90 VAL A O 1
ATOM 725 N N . 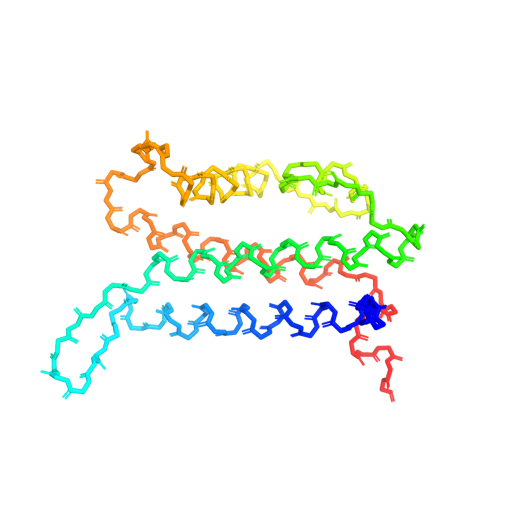ASP A 1 91 ? 0.463 11.536 0.055 1.00 96.12 91 ASP A N 1
ATOM 726 C CA . ASP A 1 91 ? -0.133 10.225 0.336 1.00 96.12 91 ASP A CA 1
ATOM 727 C C . ASP A 1 91 ? -1.518 10.086 -0.308 1.00 96.12 91 ASP A C 1
ATOM 729 O O . ASP A 1 91 ? -1.840 9.054 -0.895 1.00 96.12 91 ASP A O 1
ATOM 733 N N . LEU A 1 92 ? -2.330 11.144 -0.243 1.00 96.44 92 LEU A N 1
ATOM 734 C CA . LEU A 1 92 ? -3.654 11.169 -0.862 1.00 96.44 92 LEU A CA 1
ATOM 735 C C . LEU A 1 92 ? -3.575 11.063 -2.391 1.00 96.44 92 LEU A C 1
ATOM 737 O O . LEU A 1 92 ? -4.345 10.310 -2.989 1.00 96.44 92 LEU A O 1
ATOM 741 N N . GLU A 1 93 ? -2.630 11.763 -3.023 1.00 95.88 93 GLU A N 1
ATOM 742 C CA . GLU A 1 93 ? -2.388 11.692 -4.472 1.00 95.88 93 GLU A CA 1
ATOM 743 C C . GLU A 1 93 ? -1.937 10.289 -4.912 1.00 95.88 93 GLU A C 1
ATOM 745 O O . GLU A 1 93 ? -2.417 9.759 -5.922 1.00 95.88 93 GLU A O 1
ATOM 750 N N . LEU A 1 94 ? -1.068 9.651 -4.122 1.00 96.56 94 LEU A N 1
ATOM 751 C CA . LEU A 1 94 ? -0.624 8.276 -4.339 1.00 96.56 94 LEU A CA 1
ATOM 752 C C . LEU A 1 94 ? -1.790 7.282 -4.241 1.00 96.56 94 LEU A C 1
ATOM 754 O O . LEU A 1 94 ? -2.002 6.488 -5.158 1.00 96.56 94 LEU A O 1
ATOM 758 N N . ILE A 1 95 ? -2.606 7.368 -3.186 1.00 96.00 95 ILE A N 1
ATOM 759 C CA . ILE A 1 95 ? -3.776 6.495 -2.991 1.00 96.00 95 ILE A CA 1
ATOM 760 C C . ILE A 1 95 ? -4.823 6.713 -4.091 1.00 96.00 95 ILE A C 1
ATOM 762 O O . ILE A 1 95 ? -5.420 5.753 -4.589 1.00 96.00 95 ILE A O 1
ATOM 766 N N . GLN A 1 96 ? -5.044 7.959 -4.512 1.00 94.31 96 GLN A N 1
ATOM 767 C CA . GLN A 1 96 ? -5.947 8.265 -5.619 1.00 94.31 96 GLN A CA 1
ATOM 768 C C . GLN A 1 96 ? -5.451 7.640 -6.927 1.00 94.31 96 GLN A C 1
ATOM 770 O O . GLN A 1 96 ? -6.238 7.054 -7.674 1.00 94.31 96 GLN A O 1
ATOM 775 N N . THR A 1 97 ? -4.148 7.728 -7.192 1.00 93.81 97 THR A N 1
ATOM 776 C CA . THR A 1 97 ? -3.519 7.123 -8.372 1.00 93.81 97 THR A CA 1
ATOM 777 C C . THR A 1 97 ? -3.608 5.599 -8.331 1.00 93.81 97 THR A C 1
ATOM 779 O O . THR A 1 97 ? -4.019 4.997 -9.322 1.00 93.81 97 THR A O 1
ATOM 782 N N . LEU A 1 98 ? -3.379 4.982 -7.167 1.00 93.75 98 LEU A N 1
ATOM 783 C CA . LEU A 1 98 ? -3.571 3.546 -6.950 1.00 93.75 98 LEU A CA 1
ATOM 784 C C . LEU A 1 98 ? -5.013 3.104 -7.243 1.00 93.75 98 LEU A C 1
ATOM 786 O O . LEU A 1 98 ? -5.240 2.098 -7.916 1.00 93.75 98 LEU A O 1
ATOM 790 N N . GLY A 1 99 ? -5.998 3.879 -6.780 1.00 90.81 99 GLY A N 1
ATOM 791 C CA . GLY A 1 99 ? -7.413 3.614 -7.043 1.00 90.81 99 GLY A CA 1
ATOM 792 C C . GLY A 1 99 ? -7.771 3.685 -8.532 1.00 90.81 99 GLY A C 1
ATOM 793 O O . GLY A 1 99 ? -8.527 2.842 -9.020 1.00 90.81 99 GLY A O 1
ATOM 794 N N . ARG A 1 100 ? -7.204 4.646 -9.275 1.00 88.38 100 ARG A N 1
ATOM 795 C CA . ARG A 1 100 ? -7.379 4.748 -10.738 1.00 88.38 100 ARG A CA 1
ATOM 796 C C . ARG A 1 100 ? -6.750 3.560 -11.466 1.00 88.38 100 ARG A C 1
ATOM 798 O O . ARG A 1 100 ? -7.418 2.947 -12.297 1.00 88.38 100 ARG A O 1
ATOM 805 N N . GLN A 1 101 ? -5.530 3.177 -11.087 1.00 84.88 101 GLN A N 1
ATOM 806 C CA . GLN A 1 101 ? -4.824 2.031 -11.670 1.00 84.88 101 GLN A CA 1
ATOM 807 C C . GLN A 1 101 ? -5.603 0.716 -11.510 1.00 84.88 101 GLN A C 1
ATOM 809 O O . GLN A 1 101 ? -5.528 -0.162 -12.362 1.00 84.88 101 GLN A O 1
ATOM 814 N N . MET A 1 102 ? -6.384 0.557 -10.440 1.00 81.25 102 MET A N 1
ATOM 815 C CA . MET A 1 102 ? -7.185 -0.655 -10.232 1.00 81.25 102 MET A CA 1
ATOM 816 C C . MET A 1 102 ? -8.570 -0.608 -10.880 1.00 81.25 102 MET A C 1
ATOM 818 O O . MET A 1 102 ? -9.134 -1.659 -11.188 1.00 81.25 102 MET A O 1
ATOM 822 N N . ALA A 1 103 ? -9.104 0.584 -11.163 1.00 66.69 103 ALA A N 1
ATOM 823 C CA . ALA A 1 103 ? -10.268 0.727 -12.036 1.00 66.69 103 ALA A CA 1
ATOM 824 C C . ALA A 1 103 ? -9.944 0.314 -13.488 1.00 66.69 103 ALA A C 1
ATOM 826 O O . ALA A 1 103 ? -10.803 -0.263 -14.151 1.00 66.69 103 ALA A O 1
ATOM 827 N N . TYR A 1 104 ? -8.696 0.512 -13.934 1.00 60.12 104 TYR A N 1
ATOM 828 C CA . TYR A 1 104 ? -8.188 0.123 -15.260 1.00 60.12 104 TYR A CA 1
ATOM 829 C C . TYR A 1 104 ? -8.361 -1.367 -15.570 1.00 60.12 104 TYR A C 1
ATOM 831 O O . TYR A 1 104 ? -8.783 -1.746 -16.660 1.00 60.12 104 TYR A O 1
ATOM 839 N N . ARG A 1 105 ? -8.142 -2.235 -14.571 1.00 57.78 105 ARG A N 1
ATOM 840 C CA . ARG A 1 105 ? -8.316 -3.694 -14.701 1.00 57.78 105 ARG A CA 1
ATOM 841 C C . ARG A 1 105 ? -9.753 -4.125 -15.036 1.00 57.78 105 ARG A C 1
ATOM 843 O O . ARG A 1 105 ? -9.997 -5.311 -15.232 1.00 57.78 105 ARG A O 1
ATOM 850 N N . LYS A 1 106 ? -10.700 -3.180 -15.105 1.00 58.62 106 LYS A N 1
ATOM 851 C CA . LYS A 1 106 ? -12.089 -3.370 -15.546 1.00 58.62 106 LYS A CA 1
ATOM 852 C C . LYS A 1 106 ? -12.351 -2.878 -16.982 1.00 58.62 106 LYS A C 1
ATOM 854 O O . LYS A 1 106 ? -13.513 -2.748 -17.352 1.00 58.62 106 LYS A O 1
ATOM 859 N N . GLY A 1 107 ? -11.306 -2.628 -17.781 1.00 54.62 107 GLY A N 1
ATOM 860 C CA . GLY A 1 107 ? -11.411 -2.352 -19.221 1.00 54.62 107 GLY A CA 1
ATOM 861 C C . GLY A 1 107 ? -11.558 -0.876 -19.604 1.00 54.62 107 GLY A C 1
ATOM 862 O O . GLY A 1 107 ? -12.118 -0.583 -20.655 1.00 54.62 107 GLY A O 1
ATOM 863 N N . VAL A 1 108 ? -11.094 0.052 -18.760 1.00 53.12 108 VAL A N 1
ATOM 864 C CA . VAL A 1 108 ? -11.077 1.495 -19.062 1.00 53.12 108 VAL A CA 1
ATOM 865 C C . VAL A 1 108 ? -9.628 1.936 -19.218 1.00 53.12 108 VAL A C 1
ATOM 867 O O . VAL A 1 108 ? -8.879 1.869 -18.246 1.00 53.12 108 VAL A O 1
ATOM 870 N N . ASP A 1 109 ? -9.251 2.367 -20.422 1.00 51.97 109 ASP A N 1
ATOM 871 C CA . ASP A 1 109 ? -7.871 2.721 -20.755 1.00 51.97 109 ASP A CA 1
ATOM 872 C C . ASP A 1 109 ? -7.524 4.116 -20.203 1.00 51.97 109 ASP A C 1
ATOM 874 O O . ASP A 1 109 ? -8.051 5.131 -20.659 1.00 51.97 109 ASP A O 1
ATOM 878 N N . TYR A 1 110 ? -6.686 4.165 -19.168 1.00 57.19 110 TYR A N 1
ATOM 879 C CA . TYR A 1 110 ? -6.074 5.393 -18.670 1.00 57.19 110 TYR A CA 1
ATOM 880 C C . TYR A 1 110 ? -4.566 5.279 -18.861 1.00 57.19 110 TYR A C 1
ATOM 882 O O . TYR A 1 110 ? -3.929 4.440 -18.223 1.00 57.19 110 TYR A O 1
ATOM 890 N N . ASP A 1 111 ? -4.012 6.154 -19.694 1.00 67.75 111 ASP A N 1
ATOM 891 C CA . ASP A 1 111 ? -2.575 6.275 -19.939 1.00 67.75 111 ASP A CA 1
ATOM 892 C C . ASP A 1 111 ? -1.911 6.970 -18.732 1.00 67.75 111 ASP A C 1
ATOM 894 O O . ASP A 1 111 ? -1.658 8.173 -18.719 1.00 67.75 111 ASP A O 1
ATOM 898 N N . LEU A 1 112 ? -1.798 6.235 -17.616 1.00 82.44 112 LEU A N 1
ATOM 899 C CA . LEU A 1 112 ? -1.348 6.772 -16.323 1.00 82.44 112 LEU A CA 1
ATOM 900 C C . LEU A 1 112 ? 0.173 6.892 -16.214 1.00 82.44 112 LEU A C 1
ATOM 902 O O . LEU A 1 112 ? 0.648 7.616 -15.338 1.00 82.44 112 LEU A O 1
ATOM 906 N N . TRP A 1 113 ? 0.917 6.168 -17.050 1.00 89.06 113 TRP A N 1
ATOM 907 C CA . TRP A 1 113 ? 2.369 6.068 -16.968 1.00 89.06 113 TRP A CA 1
ATOM 908 C C . TRP A 1 113 ? 2.988 6.385 -18.323 1.00 89.06 113 TRP A C 1
ATOM 910 O O . TRP A 1 113 ? 2.714 5.708 -19.305 1.00 89.06 113 TRP A O 1
ATOM 920 N N . GLU A 1 114 ? 3.875 7.372 -18.354 1.00 87.12 114 GLU A N 1
ATOM 921 C CA . GLU A 1 114 ? 4.681 7.724 -19.524 1.00 87.12 114 GLU A CA 1
ATOM 922 C C . GLU A 1 114 ? 5.828 6.723 -19.735 1.00 87.12 114 GLU A C 1
ATOM 924 O O . GLU A 1 114 ? 6.346 6.575 -20.842 1.00 87.12 114 GLU A O 1
ATOM 929 N N . SER A 1 115 ? 6.248 6.029 -18.670 1.00 91.19 115 SER A N 1
ATOM 930 C CA . SER A 1 115 ? 7.319 5.035 -18.722 1.00 91.19 115 SER A CA 1
ATOM 931 C C . SER A 1 115 ? 7.200 3.962 -17.635 1.00 91.19 115 SER A C 1
ATOM 933 O O . SER A 1 115 ? 6.612 4.168 -16.568 1.00 91.19 115 SER A O 1
ATOM 935 N N . ARG A 1 116 ? 7.846 2.813 -17.878 1.00 90.38 116 ARG A N 1
ATOM 936 C CA . ARG A 1 116 ? 8.020 1.737 -16.885 1.00 90.38 116 ARG A CA 1
ATOM 937 C C . ARG A 1 116 ? 8.725 2.237 -15.619 1.00 90.38 116 ARG A C 1
ATOM 939 O O . ARG A 1 116 ? 8.367 1.847 -14.512 1.00 90.38 116 ARG A O 1
ATOM 946 N N . GLU A 1 117 ? 9.714 3.116 -15.772 1.00 92.69 117 GLU A N 1
ATOM 947 C CA . GLU A 1 117 ? 10.455 3.703 -14.650 1.00 92.69 117 GLU A CA 1
ATOM 948 C C . GLU A 1 117 ? 9.533 4.521 -13.741 1.00 92.69 117 GLU A C 1
ATOM 950 O O . GLU A 1 117 ? 9.557 4.349 -12.522 1.00 92.69 117 GLU A O 1
ATOM 955 N N . GLN A 1 118 ? 8.650 5.340 -14.321 1.00 94.38 118 GLN A N 1
ATOM 956 C CA . GLN A 1 118 ? 7.657 6.095 -13.560 1.00 94.38 118 GLN A CA 1
ATOM 957 C C . GLN A 1 118 ? 6.741 5.160 -12.756 1.00 94.38 118 GLN A C 1
ATOM 959 O O . GLN A 1 118 ? 6.481 5.401 -11.574 1.00 94.38 118 GLN A O 1
ATOM 964 N N . GLN A 1 119 ? 6.301 4.058 -13.369 1.00 93.12 119 GLN A N 1
ATOM 965 C CA . GLN A 1 119 ? 5.481 3.044 -12.708 1.00 93.12 119 GLN A CA 1
ATOM 966 C C . GLN A 1 119 ? 6.241 2.321 -11.578 1.00 93.12 119 GLN A C 1
ATOM 968 O O . GLN A 1 119 ? 5.675 2.068 -10.509 1.00 93.12 119 GLN A O 1
ATOM 973 N N . PHE A 1 120 ? 7.530 2.021 -11.759 1.00 94.50 120 PHE A N 1
ATOM 974 C CA . PHE A 1 120 ? 8.375 1.426 -10.717 1.00 94.50 120 PHE A CA 1
ATOM 975 C C . PHE A 1 120 ? 8.596 2.382 -9.538 1.00 94.50 120 PHE A C 1
ATOM 977 O O . PHE A 1 120 ? 8.427 1.984 -8.380 1.00 94.50 120 PHE A O 1
ATOM 984 N N . ILE A 1 121 ? 8.886 3.659 -9.813 1.00 95.69 121 ILE A N 1
ATOM 985 C CA . ILE A 1 121 ? 9.004 4.709 -8.789 1.00 95.69 121 ILE A CA 1
ATOM 986 C C . ILE A 1 121 ? 7.705 4.807 -7.988 1.00 95.69 121 ILE A C 1
ATOM 988 O O . ILE A 1 121 ? 7.743 4.811 -6.754 1.00 95.69 121 ILE A O 1
ATOM 992 N N . PHE A 1 122 ? 6.555 4.803 -8.666 1.00 96.25 122 PHE A N 1
ATOM 993 C CA . PHE A 1 122 ? 5.257 4.789 -8.001 1.00 96.25 122 PHE A CA 1
ATOM 994 C C . PHE A 1 122 ? 5.099 3.584 -7.061 1.00 96.25 122 PHE A C 1
ATOM 996 O O . PHE A 1 122 ? 4.682 3.751 -5.914 1.00 96.25 122 PHE A O 1
ATOM 1003 N N . CYS A 1 123 ? 5.486 2.376 -7.483 1.00 95.81 123 CYS A N 1
ATOM 1004 C CA . CYS A 1 123 ? 5.425 1.182 -6.633 1.00 95.81 123 CYS A CA 1
ATOM 1005 C C . CYS A 1 123 ? 6.289 1.311 -5.367 1.00 95.81 123 CYS A C 1
ATOM 1007 O O . CYS A 1 123 ? 5.863 0.920 -4.273 1.00 95.81 123 CYS A O 1
ATOM 1009 N N . LYS A 1 124 ? 7.487 1.899 -5.479 1.00 96.06 124 LYS A N 1
ATOM 1010 C CA . LYS A 1 124 ? 8.360 2.170 -4.323 1.00 96.06 124 LYS A CA 1
ATOM 1011 C C . LYS A 1 124 ? 7.744 3.215 -3.392 1.00 96.06 124 LYS A C 1
ATOM 1013 O O . LYS A 1 124 ? 7.728 3.015 -2.176 1.00 96.06 124 LYS A O 1
ATOM 1018 N N . GLN A 1 125 ? 7.179 4.290 -3.942 1.00 97.62 125 GLN A N 1
ATOM 1019 C CA . GLN A 1 125 ? 6.485 5.321 -3.164 1.00 97.62 125 GLN A CA 1
ATOM 1020 C C . GLN A 1 125 ? 5.266 4.756 -2.424 1.00 97.62 125 GLN A C 1
ATOM 1022 O O . GLN A 1 125 ? 5.083 5.036 -1.238 1.00 97.62 125 GLN A O 1
ATOM 1027 N N . MET A 1 126 ? 4.480 3.907 -3.088 1.00 97.38 126 MET A N 1
ATOM 1028 C CA . MET A 1 126 ? 3.350 3.200 -2.487 1.00 97.38 126 MET A CA 1
ATOM 1029 C C . MET A 1 126 ? 3.781 2.241 -1.377 1.00 97.38 126 MET A C 1
ATOM 1031 O O . MET A 1 126 ? 3.141 2.195 -0.329 1.00 97.38 126 MET A O 1
ATOM 1035 N N . SER A 1 127 ? 4.886 1.520 -1.565 1.00 96.50 127 SER A N 1
ATOM 1036 C CA . SER A 1 127 ? 5.448 0.652 -0.523 1.00 96.50 127 SER A CA 1
ATOM 1037 C C . SER A 1 127 ? 5.863 1.464 0.709 1.00 96.50 127 SER A C 1
ATOM 1039 O O . SER A 1 127 ? 5.533 1.111 1.840 1.00 96.50 127 SER A O 1
ATOM 1041 N N . ALA A 1 128 ? 6.521 2.609 0.502 1.00 96.94 128 ALA A N 1
ATOM 1042 C CA . ALA A 1 128 ? 6.891 3.511 1.588 1.00 96.94 128 ALA A CA 1
ATOM 1043 C C . ALA A 1 128 ? 5.662 4.107 2.301 1.00 96.94 128 ALA A C 1
ATOM 1045 O O . ALA A 1 128 ? 5.678 4.256 3.524 1.00 96.94 128 ALA A O 1
ATOM 1046 N N . LEU A 1 129 ? 4.599 4.436 1.558 1.00 97.44 129 LEU A N 1
ATOM 1047 C CA . LEU A 1 129 ? 3.317 4.866 2.121 1.00 97.44 129 LEU A CA 1
ATOM 1048 C C . LEU A 1 129 ? 2.706 3.770 2.991 1.00 97.44 129 LEU A C 1
ATOM 1050 O O . LEU A 1 129 ? 2.32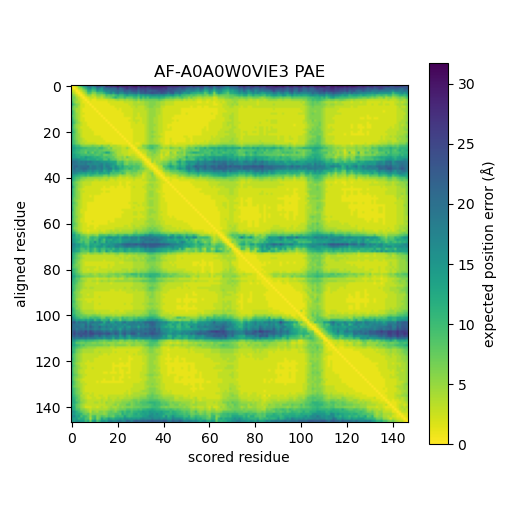5 4.052 4.123 1.00 97.44 129 LEU A O 1
ATOM 1054 N N . TYR A 1 130 ? 2.664 2.528 2.507 1.00 97.31 130 TYR A N 1
ATOM 1055 C CA . TYR A 1 130 ? 2.130 1.402 3.271 1.00 97.31 130 TYR A CA 1
ATOM 1056 C C . TYR A 1 130 ? 2.872 1.210 4.603 1.00 97.31 130 TYR A C 1
ATOM 1058 O O . TYR A 1 130 ? 2.244 1.080 5.650 1.00 97.31 130 TYR A O 1
ATOM 1066 N N . LEU A 1 131 ? 4.204 1.316 4.611 1.00 95.38 131 LEU A N 1
ATOM 1067 C CA . LEU A 1 131 ? 4.982 1.257 5.854 1.00 95.38 131 LEU A CA 1
ATOM 1068 C C . LEU A 1 131 ? 4.664 2.413 6.817 1.00 95.38 131 LEU A C 1
ATOM 1070 O O . LEU A 1 131 ? 4.664 2.216 8.031 1.00 95.38 131 LEU A O 1
ATOM 1074 N N . ARG A 1 132 ? 4.390 3.623 6.310 1.00 95.88 132 ARG A N 1
ATOM 1075 C CA . ARG A 1 132 ? 3.925 4.741 7.151 1.00 95.88 132 ARG A CA 1
ATOM 1076 C C . ARG A 1 132 ? 2.520 4.503 7.691 1.00 95.88 132 ARG A C 1
ATOM 1078 O O . ARG A 1 132 ? 2.259 4.880 8.825 1.00 95.88 132 ARG A O 1
ATOM 1085 N N . LEU A 1 133 ? 1.640 3.886 6.905 1.00 95.38 133 LEU A N 1
ATOM 1086 C CA . LEU A 1 133 ? 0.293 3.513 7.331 1.00 95.38 133 LEU A CA 1
ATOM 1087 C C . LEU A 1 133 ? 0.340 2.507 8.490 1.00 95.38 133 LEU A C 1
ATOM 1089 O O . LEU A 1 133 ? -0.353 2.703 9.483 1.00 95.38 133 LEU A O 1
ATOM 1093 N N . LEU A 1 134 ? 1.209 1.492 8.416 1.00 93.81 134 LEU A N 1
ATOM 1094 C CA . LEU A 1 134 ? 1.373 0.508 9.495 1.00 93.81 134 LEU A CA 1
ATOM 1095 C C . LEU A 1 134 ? 1.795 1.139 10.831 1.00 93.81 134 LEU A C 1
ATOM 1097 O O . LEU A 1 134 ? 1.363 0.692 11.888 1.00 93.81 134 LEU A O 1
ATOM 1101 N N . LYS A 1 135 ? 2.585 2.217 10.799 1.00 93.44 135 LYS A N 1
ATOM 1102 C CA . LYS A 1 135 ? 3.008 2.953 12.006 1.00 93.44 135 LYS A CA 1
ATOM 1103 C C . LYS A 1 135 ? 1.889 3.761 12.668 1.00 93.44 135 LYS A C 1
ATOM 1105 O O . LYS A 1 135 ? 2.105 4.311 13.741 1.00 93.44 135 LYS A O 1
ATOM 1110 N N . GLN A 1 136 ? 0.736 3.879 12.016 1.00 94.06 136 GLN A N 1
ATOM 1111 C CA . GLN A 1 136 ? -0.427 4.612 12.517 1.00 94.06 136 GLN A CA 1
ATOM 1112 C C . GLN A 1 136 ? -1.538 3.682 13.013 1.00 94.06 136 GLN A C 1
ATOM 1114 O O . GLN A 1 136 ? -2.605 4.162 13.390 1.00 94.06 136 GLN A O 1
ATOM 1119 N N . LEU A 1 137 ? -1.320 2.363 12.980 1.00 92.56 137 LEU A N 1
ATOM 1120 C CA . LEU A 1 137 ? -2.308 1.411 13.467 1.00 92.56 137 LEU A CA 1
ATOM 1121 C C . LEU A 1 137 ? -2.576 1.627 14.966 1.00 92.56 137 LEU A C 1
ATOM 1123 O O . LEU A 1 137 ? -1.629 1.868 15.721 1.00 92.56 137 LEU A O 1
ATOM 1127 N N . PRO A 1 138 ? -3.840 1.500 15.411 1.00 87.69 138 PRO A N 1
ATOM 1128 C CA . PRO A 1 138 ? -4.162 1.390 16.829 1.00 87.69 138 PRO A CA 1
ATOM 1129 C C . PRO A 1 138 ? -3.324 0.294 17.488 1.00 87.69 138 PRO A C 1
ATOM 1131 O O . PRO A 1 138 ? -3.147 -0.779 16.905 1.00 87.69 138 PRO A O 1
ATOM 1134 N N . LEU A 1 139 ? -2.831 0.550 18.701 1.00 85.75 139 LEU A N 1
ATOM 1135 C CA . LEU A 1 139 ? -1.936 -0.365 19.413 1.00 85.75 139 LEU A CA 1
ATOM 1136 C C . LEU A 1 139 ? -2.566 -1.755 19.576 1.00 85.75 139 LEU A C 1
ATOM 1138 O O . LEU A 1 139 ? -1.893 -2.761 19.415 1.00 85.75 139 LEU A O 1
ATOM 1142 N N . GLU A 1 140 ? -3.873 -1.834 19.807 1.00 87.44 140 GLU A N 1
ATOM 1143 C CA . GLU A 1 140 ? -4.587 -3.098 20.011 1.00 87.44 140 GLU A CA 1
ATOM 1144 C C . GLU A 1 140 ? -4.640 -3.981 18.754 1.00 87.44 140 GLU A C 1
ATOM 1146 O O . GLU A 1 140 ? -4.935 -5.178 18.837 1.00 87.44 140 GLU A O 1
ATOM 1151 N N . LEU A 1 141 ? -4.365 -3.398 17.584 1.00 86.50 141 LEU A N 1
ATOM 1152 C CA . LEU A 1 141 ? -4.246 -4.111 16.318 1.00 86.50 141 LEU A CA 1
ATOM 1153 C C . LEU A 1 141 ? -2.806 -4.509 15.989 1.00 86.50 141 LEU A C 1
ATOM 1155 O O . LEU A 1 141 ? -2.611 -5.302 15.066 1.00 86.50 141 LEU A O 1
ATOM 1159 N N . THR A 1 142 ? -1.809 -3.995 16.714 1.00 82.69 142 THR A N 1
ATOM 1160 C CA . THR A 1 142 ? -0.410 -4.370 16.502 1.00 82.69 142 THR A CA 1
ATOM 1161 C C . THR A 1 142 ? -0.076 -5.658 17.245 1.00 82.69 142 THR A C 1
ATOM 1163 O O . THR A 1 142 ? -0.659 -5.989 18.278 1.00 82.69 142 THR A O 1
ATOM 1166 N N . ASP A 1 143 ? 0.897 -6.406 16.729 1.00 77.62 143 ASP A N 1
ATOM 1167 C CA . ASP A 1 143 ? 1.358 -7.625 17.395 1.00 77.62 143 ASP A CA 1
ATOM 1168 C C . ASP A 1 143 ? 2.038 -7.349 18.737 1.00 77.62 143 ASP A C 1
ATOM 1170 O O . ASP A 1 143 ? 2.035 -8.217 19.603 1.00 77.62 143 ASP A O 1
ATOM 1174 N N . GLU A 1 144 ? 2.595 -6.150 18.928 1.00 76.50 144 GLU A N 1
ATOM 1175 C CA . GLU A 1 144 ? 3.265 -5.751 20.169 1.00 76.50 144 GLU A CA 1
ATOM 1176 C C . GLU A 1 144 ? 2.323 -5.762 21.376 1.00 76.50 144 GLU A C 1
ATOM 1178 O O . GLU A 1 144 ? 2.757 -6.113 22.466 1.00 76.50 144 GLU A O 1
ATOM 1183 N N . TYR A 1 145 ? 1.042 -5.435 21.192 1.00 78.62 145 TYR A N 1
ATOM 1184 C CA . TYR A 1 145 ? 0.058 -5.443 22.278 1.00 78.62 145 TYR A CA 1
ATOM 1185 C C . TYR A 1 145 ? -0.302 -6.850 22.773 1.00 78.62 145 TYR A C 1
ATOM 1187 O O . TYR A 1 145 ? -0.717 -7.021 23.915 1.00 78.62 145 TYR A O 1
ATOM 1195 N N . HIS A 1 146 ? -0.171 -7.860 21.909 1.00 68.56 146 HIS A N 1
ATOM 1196 C CA . HIS A 1 146 ? -0.565 -9.242 22.207 1.00 68.56 146 HIS A CA 1
ATOM 1197 C C . HIS A 1 146 ? 0.622 -10.138 22.587 1.00 68.56 146 HIS A C 1
ATOM 1199 O O . HIS A 1 146 ? 0.460 -11.358 22.654 1.00 68.56 146 HIS A O 1
ATOM 1205 N N . ARG A 1 147 ? 1.806 -9.551 22.791 1.00 64.69 147 ARG A N 1
ATOM 1206 C CA . ARG A 1 147 ? 2.991 -10.222 23.343 1.00 64.69 147 ARG A CA 1
ATOM 1207 C C . ARG A 1 147 ? 3.059 -10.027 24.850 1.00 64.69 147 ARG A C 1
ATOM 1209 O O . ARG A 1 147 ? 3.417 -11.017 25.523 1.00 64.69 147 ARG A O 1
#

Organism: NCBI:txid45068

Foldseek 3Di:
DPDDDDALLSLQVLLVVLLVVLVVCPPPVNFDQDPVRHTDRCLLVSLVSLLSSLVSNLQSQCCVVPVDDDPDPFQLSSVVSPPQDDDDPVRSVLRVLSRVSVVVVVPDDDPSDPDSVRSSVSSVVSSVSSVVSVVSGDPVSDVVNVD

Sequence (147 aa):
MQKYYLEPREMLHIAEQHANCALHLLSEDADIRAQDGLAHDALLPAISLLHLAVELTLKACLLYEHRQIRHYKKLSELVAANRGLHFSKVDLELIQTLGRQMAYRKGVDYDLWESREQQFIFCKQMSALYLRLLKQLPLELTDEYHR

Solvent-accessible surface area (backbone atoms only — not comparable to full-atom values): 8575 Å² total; per-residue (Å²): 131,84,82,80,76,79,50,42,61,57,32,38,52,53,14,49,53,27,38,53,50,21,54,57,41,55,42,77,89,14,50,45,73,46,98,86,72,47,73,40,82,27,58,69,63,24,51,52,25,43,48,50,15,54,50,30,42,48,44,19,54,39,28,66,77,65,74,49,73,70,94,65,89,46,58,68,53,42,54,70,66,41,75,90,58,88,71,54,74,67,53,51,53,51,49,50,50,53,45,52,62,59,54,32,81,74,79,49,94,68,93,84,58,97,41,71,64,59,49,50,53,48,50,53,52,50,51,55,48,51,58,57,52,63,76,62,56,59,60,87,72,38,71,77,68,79,109

Mean predicted aligned error: 6.01 Å

Radius of gyration: 16.17 Å; Cα contacts (8 Å, |Δi|>4): 144; chains: 1; bounding box: 38×37×44 Å

Secondary structure (DSSP, 8-state):
----PPPHHHHHHHHHHHH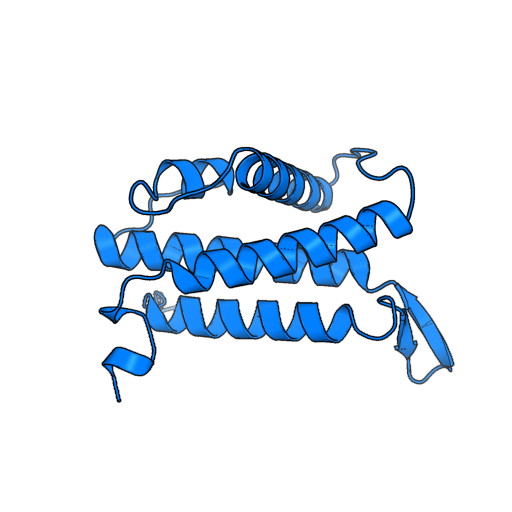HHHHHHTSGGGEEE-TTS-EEE-HHHHHHHHHHHHHHHHHHHHHHHHS------SHHHHHHH-TTS---HHHHHHHHHHHHHHHHTTT------S-HHHHHHHHHHHHHHHHHHHTTS-GGGSGGGG-

Nearest PDB structures (foldseek):
  1ufb-assembly1_A  TM=7.261E-01  e=4.888E-02  Thermus thermophilus
  2hsb-assembly1_A  TM=6.376E-01  e=9.050E-02  Archaeoglobus fulgidus
  1o3u-assembly1_A-2  TM=5.912E-01  e=1.436E-01  Thermotoga maritima
  7ae2-assembly1_A-2  TM=4.683E-01  e=2.799E-01  Aphanizomenon flos-aquae 2012/KM1/D3
  3jbi-assembly1_V  TM=5.150E-01  e=4.251E+00  Gallus gallus

pLDDT: mean 86.6, std 12.4, range [37.53, 97.62]